Protein AF-A0A945CM68-F1 (afdb_monomer_lite)

Sequence (82 aa):
RAGGFLAHDLSLDRF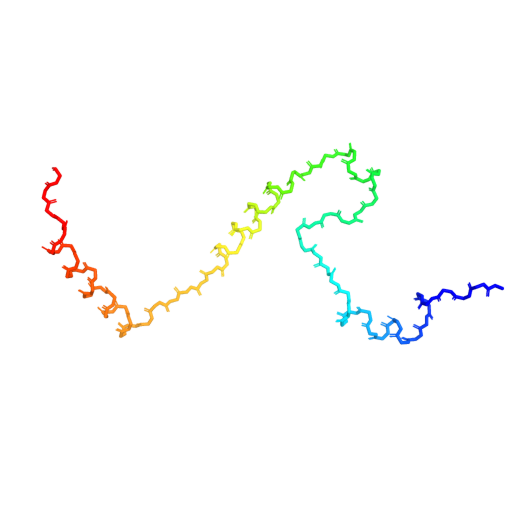REFAWESRLFDLRPRAAWDGTPQSLLAKADRIAEEKIDAYEYELTGDRRRALDEIVARAEREFGGPT

Secondary structure (DSSP, 8-state):
----GGGSHHHHHHHHHH----SSS--S-GGGTTT----HHHHHHHHHHHHHHT------HHHHHHHHHHHHHHHHHH----

Foldseek 3Di:
DPDDCCPPPCCVVCVVVPDDDDQQDDPDDPVVCVPPNPPSVNSVVVVVVVCVVPDDDDQPDVSVVVVVVVVVVCCVVPVPDD

pLDDT: mean 82.48, std 10.16, range [48.81, 94.44]

Structure (mmCIF, N/CA/C/O backbone):
data_AF-A0A945CM68-F1
#
_entry.id   AF-A0A945CM68-F1
#
loop_
_atom_site.group_PDB
_atom_site.id
_atom_site.type_symbol
_atom_site.label_atom_id
_atom_site.label_alt_id
_atom_site.label_comp_id
_atom_site.label_asym_id
_atom_site.label_entity_id
_atom_site.label_seq_id
_atom_site.pdbx_PDB_ins_code
_atom_site.Cartn_x
_atom_site.Cartn_y
_atom_site.Cartn_z
_atom_site.occupancy
_atom_site.B_iso_or_equiv
_atom_site.auth_seq_id
_atom_site.auth_comp_id
_atom_site.auth_asym_id
_atom_site.auth_atom_id
_atom_site.pdbx_PDB_model_num
ATOM 1 N N . ARG A 1 1 ? 16.583 -18.793 -36.956 1.00 48.81 1 ARG A N 1
ATOM 2 C CA . ARG A 1 1 ? 16.261 -17.621 -36.107 1.00 48.81 1 ARG A CA 1
ATOM 3 C C . ARG A 1 1 ? 15.337 -18.115 -35.010 1.00 48.81 1 ARG A C 1
ATOM 5 O O . ARG A 1 1 ? 14.252 -18.565 -35.344 1.00 48.81 1 ARG A O 1
ATOM 12 N N . ALA A 1 2 ? 15.783 -18.128 -33.756 1.00 52.81 2 ALA A N 1
ATOM 13 C CA . ALA A 1 2 ? 14.889 -18.418 -32.640 1.00 52.81 2 ALA A CA 1
ATOM 14 C C . ALA A 1 2 ? 13.915 -17.238 -32.517 1.00 52.81 2 ALA A C 1
ATOM 16 O O . ALA A 1 2 ? 14.343 -16.117 -32.247 1.00 52.81 2 ALA A O 1
ATOM 17 N N . GLY A 1 3 ? 12.641 -17.460 -32.839 1.00 68.25 3 GLY A N 1
ATOM 18 C CA . GLY A 1 3 ? 11.590 -16.475 -32.607 1.00 68.25 3 GLY A CA 1
ATOM 19 C C . GLY A 1 3 ? 11.320 -16.409 -31.110 1.00 68.25 3 GLY A C 1
ATOM 20 O O . GLY A 1 3 ? 11.009 -17.429 -30.502 1.00 68.25 3 GLY A O 1
ATOM 21 N N . GLY A 1 4 ? 11.508 -15.242 -30.502 1.00 78.25 4 GLY A N 1
ATOM 22 C CA . GLY A 1 4 ? 11.143 -15.033 -29.104 1.00 78.25 4 GLY A CA 1
ATOM 23 C C . GLY A 1 4 ? 9.627 -14.925 -28.956 1.00 78.25 4 GLY A C 1
ATOM 24 O O . GLY A 1 4 ? 8.958 -14.362 -29.820 1.00 78.25 4 GLY A O 1
ATOM 25 N N . PHE A 1 5 ? 9.088 -15.408 -27.838 1.00 86.56 5 PHE A N 1
ATOM 26 C CA . PHE A 1 5 ? 7.655 -15.315 -27.534 1.00 86.56 5 PHE A CA 1
ATOM 27 C C . PHE A 1 5 ? 7.175 -13.874 -27.305 1.00 86.56 5 PHE A C 1
ATOM 29 O O . PHE A 1 5 ? 5.985 -13.613 -27.359 1.00 86.56 5 PHE A O 1
ATOM 36 N N . LEU A 1 6 ? 8.088 -12.914 -27.122 1.00 84.50 6 LEU A N 1
ATOM 37 C CA . LEU A 1 6 ? 7.755 -11.507 -26.862 1.00 84.50 6 LEU A CA 1
ATOM 38 C C . LEU A 1 6 ? 6.911 -10.848 -27.964 1.00 84.50 6 LEU A C 1
ATOM 40 O O . LEU A 1 6 ? 6.158 -9.929 -27.673 1.00 84.50 6 LEU A O 1
ATOM 44 N N . ALA A 1 7 ? 7.052 -11.300 -29.212 1.00 85.88 7 ALA A N 1
ATOM 45 C CA . ALA A 1 7 ? 6.313 -10.769 -30.359 1.00 85.88 7 ALA A CA 1
ATOM 46 C C . ALA A 1 7 ? 5.135 -11.663 -30.782 1.00 85.88 7 ALA A C 1
ATOM 48 O O . ALA A 1 7 ? 4.540 -11.429 -31.827 1.00 85.88 7 ALA A O 1
ATOM 49 N N . HIS A 1 8 ? 4.839 -12.720 -30.023 1.00 90.00 8 HIS A N 1
ATOM 50 C CA . HIS A 1 8 ? 3.742 -13.626 -30.333 1.00 90.00 8 HIS A CA 1
ATOM 51 C C . HIS A 1 8 ? 2.410 -13.005 -29.896 1.00 90.00 8 HIS A C 1
ATOM 53 O O . HIS A 1 8 ? 2.321 -12.492 -28.781 1.00 90.00 8 HIS A O 1
ATOM 59 N N . ASP A 1 9 ? 1.366 -13.114 -30.721 1.00 88.44 9 ASP A N 1
ATOM 60 C CA . ASP A 1 9 ? 0.054 -12.483 -30.485 1.00 88.44 9 ASP A CA 1
ATOM 61 C C . ASP A 1 9 ? -0.500 -12.800 -29.092 1.00 88.44 9 ASP A C 1
ATOM 63 O O . ASP A 1 9 ? -0.817 -11.902 -28.321 1.00 88.44 9 ASP A O 1
ATOM 67 N N . LEU A 1 10 ? -0.476 -14.080 -28.702 1.00 88.69 10 LEU A N 1
ATOM 68 C CA . LEU A 1 10 ? -0.900 -14.511 -27.364 1.00 88.69 10 LEU A CA 1
ATOM 69 C C . LEU A 1 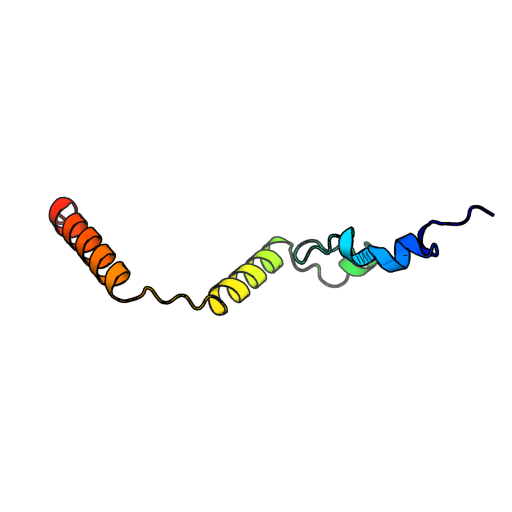10 ? -0.152 -13.794 -26.226 1.00 88.69 10 LEU A C 1
ATOM 71 O O . LEU A 1 10 ? -0.739 -13.499 -25.187 1.00 88.69 10 LEU A O 1
ATOM 75 N N . SER A 1 11 ? 1.145 -13.530 -26.399 1.00 88.00 11 SER A N 1
ATOM 76 C CA . SER A 1 11 ? 1.945 -12.838 -25.391 1.00 88.00 11 SER A CA 1
ATOM 77 C C . SER A 1 11 ? 1.586 -11.361 -25.306 1.00 88.00 11 SER A C 1
ATOM 79 O O . SER A 1 11 ? 1.589 -10.834 -24.202 1.00 88.00 11 SER A O 1
ATOM 81 N N . LEU A 1 12 ? 1.228 -10.715 -26.418 1.00 86.88 12 LEU A N 1
ATOM 82 C CA . LEU A 1 12 ? 0.769 -9.324 -26.430 1.00 86.88 12 LEU A CA 1
ATOM 83 C C . LEU A 1 12 ? -0.649 -9.196 -25.855 1.00 86.88 12 LEU A C 1
ATOM 85 O O . LEU A 1 12 ? -0.884 -8.345 -24.997 1.00 86.88 12 LEU A O 1
ATOM 89 N N . ASP A 1 13 ? -1.556 -10.088 -26.257 1.00 91.81 13 ASP A N 1
ATOM 90 C CA . ASP A 1 13 ? -2.964 -10.089 -25.844 1.00 91.81 13 ASP A CA 1
ATOM 91 C C . ASP A 1 13 ? -3.137 -10.356 -24.347 1.00 91.81 13 ASP A C 1
ATOM 93 O O . ASP A 1 13 ? -4.016 -9.789 -23.699 1.00 91.81 13 ASP A O 1
ATOM 97 N N . ARG A 1 14 ? -2.300 -11.234 -23.781 1.00 89.44 14 ARG A N 1
ATOM 98 C CA . ARG A 1 14 ? -2.437 -11.714 -22.397 1.00 89.44 14 ARG A CA 1
ATOM 99 C C . ARG A 1 14 ? -1.379 -11.178 -21.447 1.00 89.44 14 ARG A C 1
ATOM 101 O O . ARG A 1 14 ? -1.402 -11.537 -20.272 1.00 89.44 14 ARG A O 1
ATOM 108 N N . PHE A 1 15 ? -0.473 -10.313 -21.909 1.00 87.06 15 PHE A N 1
ATOM 109 C CA . PHE A 1 15 ? 0.649 -9.823 -21.101 1.00 87.06 15 PHE A CA 1
ATOM 110 C C . PHE A 1 15 ? 0.199 -9.345 -19.718 1.00 87.06 15 PHE A C 1
ATOM 112 O O . PHE A 1 15 ? 0.717 -9.804 -18.708 1.00 87.06 15 PHE A O 1
ATOM 119 N N . ARG A 1 16 ? -0.819 -8.479 -19.664 1.00 86.12 16 ARG A N 1
ATOM 120 C CA . ARG A 1 16 ? -1.305 -7.876 -18.413 1.00 86.12 16 ARG A CA 1
ATOM 121 C C . ARG A 1 16 ? -1.991 -8.858 -17.463 1.00 86.12 16 ARG A C 1
ATOM 123 O O . ARG A 1 16 ? -2.095 -8.557 -16.283 1.00 86.12 16 ARG A O 1
ATOM 130 N N . GLU A 1 17 ? -2.463 -10.002 -17.957 1.00 87.50 17 GLU A N 1
ATOM 131 C CA . GLU A 1 17 ? -3.094 -11.030 -17.118 1.00 87.50 17 GLU A CA 1
ATOM 132 C C . GLU A 1 17 ? -2.051 -11.841 -16.338 1.00 87.50 17 GLU A C 1
ATOM 134 O O . GLU A 1 17 ? -2.326 -12.306 -15.234 1.00 87.50 17 GLU A O 1
ATOM 139 N N . PHE A 1 18 ? -0.847 -11.991 -16.898 1.00 82.00 18 PHE A N 1
ATOM 140 C CA . PHE A 1 18 ? 0.233 -12.789 -16.310 1.00 82.00 18 PHE A CA 1
ATOM 141 C C . PHE A 1 18 ? 1.396 -11.946 -15.778 1.00 82.00 18 PHE A C 1
ATOM 143 O O . PHE A 1 18 ? 2.216 -12.444 -15.005 1.00 82.00 18 PHE A O 1
ATOM 150 N N . ALA A 1 19 ? 1.490 -10.680 -16.180 1.00 82.44 19 ALA A N 1
ATOM 151 C CA . ALA A 1 19 ? 2.505 -9.765 -15.694 1.00 82.44 19 ALA A CA 1
ATOM 152 C C . ALA A 1 19 ? 2.177 -9.327 -14.266 1.00 82.44 19 ALA A C 1
ATOM 154 O O . ALA A 1 19 ? 1.148 -8.711 -13.994 1.00 82.44 19 ALA A O 1
ATOM 155 N N . TRP A 1 20 ? 3.101 -9.603 -13.350 1.00 82.00 20 TRP A N 1
ATOM 156 C CA . TRP A 1 20 ? 3.086 -8.994 -12.031 1.00 82.00 20 TRP A CA 1
ATOM 157 C C . TRP A 1 20 ? 3.977 -7.754 -12.030 1.00 82.00 20 TRP A C 1
ATOM 159 O O . TRP A 1 20 ? 5.204 -7.845 -12.054 1.00 82.00 20 TRP A O 1
ATOM 169 N N . GLU A 1 21 ? 3.351 -6.582 -11.980 1.00 81.00 21 GLU A N 1
ATOM 170 C CA . GLU A 1 21 ? 4.055 -5.313 -11.818 1.00 81.00 21 GLU A CA 1
ATOM 171 C C . GLU A 1 21 ? 4.136 -4.962 -10.332 1.00 81.00 21 GLU A C 1
ATOM 173 O O . GLU A 1 21 ? 3.175 -4.497 -9.710 1.00 81.00 21 GLU A O 1
ATOM 178 N N . SER A 1 22 ? 5.301 -5.206 -9.730 1.00 84.06 22 SER A N 1
ATOM 179 C CA . SER A 1 22 ? 5.512 -4.831 -8.337 1.00 84.06 22 SER A CA 1
ATOM 180 C C . SER A 1 22 ? 5.580 -3.314 -8.194 1.00 84.06 22 SER A C 1
ATOM 182 O O . SER A 1 22 ? 6.476 -2.659 -8.721 1.00 84.06 22 SER A O 1
ATOM 184 N N . ARG A 1 23 ? 4.686 -2.749 -7.378 1.00 82.94 23 ARG A N 1
ATOM 185 C CA . ARG A 1 23 ? 4.806 -1.348 -6.945 1.00 82.94 23 ARG A CA 1
ATOM 186 C C . ARG A 1 23 ? 5.988 -1.133 -6.003 1.00 82.94 23 ARG A C 1
ATOM 188 O O . ARG A 1 23 ? 6.424 0.001 -5.844 1.00 82.94 23 ARG A O 1
ATOM 195 N N . LEU A 1 24 ? 6.516 -2.199 -5.398 1.00 84.56 24 LEU A N 1
ATOM 196 C CA . LEU A 1 24 ? 7.547 -2.138 -4.367 1.00 84.56 24 LEU A CA 1
ATOM 197 C C . LEU A 1 24 ? 8.947 -2.404 -4.931 1.00 84.56 24 LEU A C 1
ATOM 199 O O . LEU A 1 24 ? 9.833 -1.568 -4.766 1.00 84.56 24 LEU A O 1
ATOM 203 N N . PHE A 1 25 ? 9.147 -3.504 -5.655 1.00 84.50 25 PHE A N 1
ATOM 204 C CA . PHE A 1 25 ? 10.462 -3.859 -6.191 1.00 84.50 25 PHE A CA 1
ATOM 205 C C . PHE A 1 25 ? 10.836 -2.998 -7.400 1.00 84.50 25 PHE A C 1
ATOM 207 O O . PHE A 1 25 ? 10.000 -2.690 -8.246 1.00 84.50 25 PHE A O 1
ATOM 214 N N . ASP A 1 26 ? 12.104 -2.598 -7.471 1.00 79.75 26 ASP A N 1
ATOM 215 C CA . ASP A 1 26 ? 12.666 -1.972 -8.662 1.00 79.75 26 ASP A CA 1
ATOM 216 C C . ASP A 1 26 ? 13.224 -3.063 -9.581 1.00 79.75 26 ASP A C 1
ATOM 218 O O . ASP A 1 26 ? 14.214 -3.711 -9.255 1.00 79.75 26 ASP A O 1
ATOM 222 N N . LEU A 1 27 ? 12.561 -3.297 -10.713 1.00 82.38 27 LEU A N 1
ATOM 223 C CA . LEU A 1 27 ? 12.975 -4.300 -11.700 1.00 82.38 27 LEU A CA 1
ATOM 224 C C . LEU A 1 27 ? 13.896 -3.713 -12.784 1.00 82.38 27 LEU A C 1
ATOM 226 O O . LEU A 1 27 ? 14.190 -4.384 -13.775 1.00 82.38 27 LEU A O 1
ATOM 230 N N . ARG A 1 28 ? 14.337 -2.454 -12.640 1.00 81.25 28 ARG A N 1
ATOM 231 C CA . ARG A 1 28 ? 15.207 -1.798 -13.621 1.00 81.25 28 ARG A CA 1
ATOM 232 C C . ARG A 1 28 ? 16.631 -2.371 -13.580 1.00 81.25 28 ARG A C 1
ATOM 234 O O . ARG A 1 28 ? 17.082 -2.825 -12.527 1.00 81.25 28 ARG A O 1
ATOM 241 N N . PRO A 1 29 ? 17.372 -2.309 -14.703 1.00 80.81 29 PRO A N 1
ATOM 242 C CA . PRO A 1 29 ? 18.771 -2.723 -14.757 1.00 80.81 29 PRO A CA 1
ATOM 243 C C . PRO A 1 29 ? 19.647 -1.969 -13.750 1.00 80.81 29 PRO A C 1
ATOM 245 O O . PRO A 1 29 ? 19.379 -0.813 -13.433 1.00 80.81 29 PRO A O 1
ATOM 248 N N . ARG A 1 30 ? 20.759 -2.587 -13.332 1.00 75.81 30 ARG A N 1
ATOM 249 C CA . ARG A 1 30 ? 21.701 -2.042 -12.337 1.00 75.81 30 ARG A CA 1
ATOM 250 C C . ARG A 1 30 ? 22.142 -0.598 -12.603 1.00 75.81 30 ARG A C 1
ATOM 252 O O . ARG A 1 30 ? 22.202 0.181 -11.667 1.00 75.81 30 ARG A O 1
ATOM 259 N N . ALA A 1 31 ? 22.382 -0.218 -13.859 1.00 75.62 31 ALA A N 1
ATOM 260 C CA . ALA A 1 31 ? 22.773 1.155 -14.206 1.00 75.62 31 ALA A CA 1
ATOM 261 C C . ALA A 1 31 ? 21.734 2.215 -13.774 1.00 75.62 31 ALA A C 1
ATOM 263 O O . ALA A 1 31 ? 22.083 3.367 -13.543 1.00 75.62 31 ALA A O 1
ATOM 264 N N . ALA A 1 32 ? 20.457 1.838 -13.637 1.00 72.19 32 ALA A N 1
ATOM 265 C CA . ALA A 1 32 ? 19.401 2.717 -13.136 1.00 72.19 32 ALA A CA 1
ATOM 266 C C . ALA A 1 32 ? 19.402 2.859 -11.600 1.00 72.19 32 ALA A C 1
ATOM 268 O O . ALA A 1 32 ? 18.711 3.730 -11.074 1.00 72.19 32 ALA A O 1
ATOM 269 N N . TRP A 1 33 ? 20.149 2.015 -10.882 1.00 69.00 33 TRP A N 1
ATOM 270 C CA . TRP A 1 33 ? 20.244 2.034 -9.419 1.00 69.00 33 TRP A CA 1
ATOM 271 C C . TRP A 1 33 ? 21.351 2.968 -8.924 1.00 69.00 33 TRP A C 1
ATOM 273 O O . TRP A 1 33 ? 21.277 3.455 -7.799 1.00 69.00 33 TRP A O 1
ATOM 283 N N . ASP A 1 34 ? 22.339 3.266 -9.768 1.00 70.19 34 ASP A N 1
ATOM 284 C CA . ASP A 1 34 ? 23.534 4.036 -9.403 1.00 70.19 34 ASP A CA 1
ATOM 285 C C . ASP A 1 34 ? 23.252 5.546 -9.193 1.00 70.19 34 ASP A C 1
ATOM 287 O O . ASP A 1 34 ? 24.116 6.276 -8.715 1.00 70.19 34 ASP A O 1
ATOM 291 N N . GLY A 1 35 ? 22.045 6.033 -9.527 1.00 62.50 35 GLY A N 1
ATOM 292 C CA . GLY A 1 35 ? 21.699 7.465 -9.504 1.00 62.50 35 GLY A CA 1
ATOM 293 C C . GLY A 1 35 ? 21.176 8.015 -8.170 1.00 62.50 35 GLY A C 1
ATOM 294 O O . GLY A 1 35 ? 21.402 9.182 -7.866 1.00 62.50 35 GLY A O 1
ATOM 295 N N . THR A 1 36 ? 20.460 7.209 -7.387 1.00 63.41 36 THR A N 1
ATOM 296 C CA . THR A 1 36 ? 20.041 7.419 -5.981 1.00 63.41 36 THR A CA 1
ATOM 297 C C . THR A 1 36 ? 19.056 6.289 -5.682 1.00 63.41 36 THR A C 1
ATOM 299 O O . THR A 1 36 ? 17.869 6.404 -5.999 1.00 63.41 36 THR A O 1
ATOM 302 N N . PRO A 1 37 ? 19.512 5.144 -5.157 1.00 61.78 37 PRO A N 1
ATOM 303 C CA . PRO A 1 37 ? 18.601 4.058 -4.852 1.00 61.78 37 PRO A CA 1
ATOM 304 C C . PRO A 1 37 ? 17.740 4.500 -3.668 1.00 61.78 37 PRO A C 1
ATOM 306 O O . PRO A 1 37 ? 18.218 4.585 -2.537 1.00 61.78 37 PRO A O 1
ATOM 309 N N . GLN A 1 38 ? 16.464 4.810 -3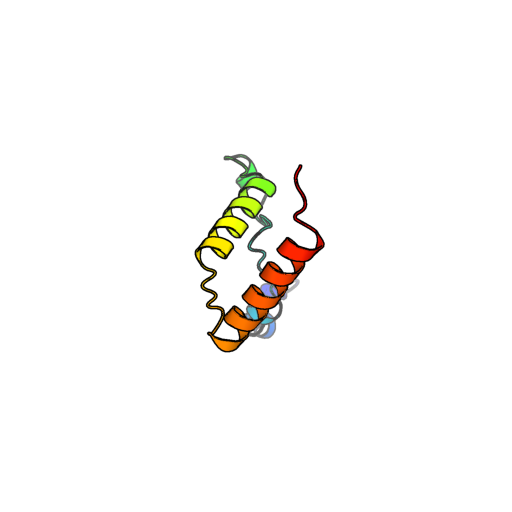.915 1.00 67.94 38 GLN A N 1
ATOM 310 C CA . GLN A 1 38 ? 15.500 4.889 -2.824 1.00 67.94 38 GLN A CA 1
ATOM 311 C C . GLN A 1 38 ? 15.516 3.517 -2.146 1.00 67.94 38 GLN A C 1
ATOM 313 O O . GLN A 1 38 ? 15.316 2.497 -2.812 1.00 67.94 38 GLN A O 1
ATOM 318 N N . SER A 1 39 ? 15.823 3.474 -0.848 1.00 81.25 39 SER A N 1
ATOM 319 C CA . SER A 1 39 ? 15.855 2.203 -0.132 1.00 81.25 39 SER A CA 1
ATOM 320 C C . SER A 1 39 ? 14.480 1.536 -0.231 1.00 81.25 39 SER A C 1
ATOM 322 O O . SER A 1 39 ? 13.444 2.207 -0.216 1.00 81.25 39 SER A O 1
ATOM 324 N N . LEU A 1 40 ? 14.461 0.206 -0.354 1.00 83.25 40 LEU A N 1
ATOM 325 C CA . LEU A 1 40 ? 13.215 -0.564 -0.440 1.00 83.25 40 LEU A CA 1
ATOM 326 C C . LEU A 1 40 ? 12.271 -0.230 0.725 1.00 83.25 40 LEU A C 1
ATOM 328 O O . LEU A 1 40 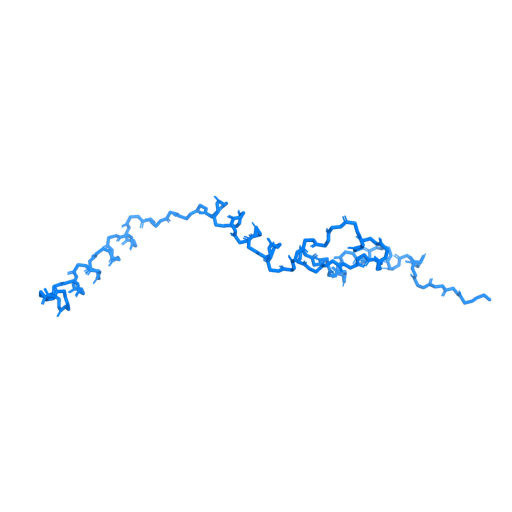? 11.066 -0.123 0.526 1.00 83.25 40 LEU A O 1
ATOM 332 N N . LEU A 1 41 ? 12.849 -0.021 1.911 1.00 86.19 41 LEU A N 1
ATOM 333 C CA . LEU A 1 41 ? 12.137 0.382 3.120 1.00 86.19 41 LEU A CA 1
ATOM 334 C C . LEU A 1 41 ? 11.523 1.776 2.977 1.00 86.19 41 LEU A C 1
ATOM 336 O O . LEU A 1 41 ? 10.316 1.898 3.110 1.00 86.19 41 LEU A O 1
ATOM 340 N N . ALA A 1 42 ? 12.290 2.789 2.563 1.00 86.50 42 ALA A N 1
ATOM 341 C CA . ALA A 1 42 ? 11.749 4.136 2.362 1.00 86.50 42 ALA A CA 1
ATOM 342 C C . ALA A 1 42 ? 10.629 4.173 1.306 1.00 86.50 42 ALA A C 1
ATOM 344 O O . ALA A 1 42 ? 9.721 4.998 1.365 1.00 86.50 42 ALA A O 1
ATOM 345 N N . LYS A 1 43 ? 10.685 3.283 0.309 1.00 86.75 43 LYS A N 1
ATOM 346 C CA . LYS A 1 43 ? 9.612 3.130 -0.678 1.00 86.75 43 LYS A CA 1
ATOM 347 C C . LYS A 1 43 ? 8.384 2.427 -0.091 1.00 86.75 43 LYS A C 1
ATOM 349 O O . LYS A 1 43 ? 7.266 2.806 -0.434 1.00 86.75 43 LYS A O 1
ATOM 354 N N . ALA A 1 44 ? 8.582 1.419 0.757 1.00 89.62 44 ALA A N 1
ATOM 355 C CA . ALA A 1 44 ? 7.501 0.750 1.474 1.00 89.62 44 ALA A CA 1
ATOM 356 C C . ALA A 1 44 ? 6.780 1.717 2.419 1.00 89.62 44 ALA A C 1
ATOM 358 O O . ALA A 1 44 ? 5.553 1.755 2.396 1.00 89.62 44 ALA A O 1
ATOM 359 N N . ASP A 1 45 ? 7.538 2.526 3.161 1.00 92.38 45 ASP A N 1
ATOM 360 C CA . ASP A 1 45 ? 7.013 3.520 4.099 1.00 92.38 45 ASP A CA 1
ATOM 361 C C . ASP A 1 45 ? 6.121 4.528 3.372 1.00 92.38 45 ASP A C 1
ATOM 363 O O . ASP A 1 45 ? 4.952 4.668 3.716 1.00 92.38 45 ASP A O 1
ATOM 367 N N . ARG A 1 46 ? 6.602 5.111 2.265 1.00 90.88 46 ARG A N 1
ATOM 368 C CA . ARG A 1 46 ? 5.788 6.027 1.451 1.00 90.88 46 ARG A CA 1
ATOM 369 C C . ARG A 1 46 ? 4.501 5.374 0.931 1.00 90.88 46 ARG A C 1
ATOM 371 O O . ARG A 1 46 ? 3.440 5.982 0.971 1.00 90.88 46 ARG A O 1
ATOM 378 N N . ILE A 1 47 ? 4.569 4.132 0.440 1.00 91.44 47 ILE A N 1
ATOM 379 C CA . ILE A 1 47 ? 3.371 3.407 -0.031 1.00 91.44 47 ILE A CA 1
ATOM 380 C C . ILE A 1 47 ? 2.392 3.152 1.125 1.00 91.44 47 ILE A C 1
ATOM 382 O O . ILE A 1 47 ? 1.182 3.123 0.904 1.00 91.44 47 ILE A O 1
ATOM 386 N N . ALA A 1 48 ? 2.894 2.908 2.336 1.00 92.44 48 ALA A N 1
ATOM 387 C CA . ALA A 1 48 ? 2.057 2.738 3.514 1.00 92.44 48 ALA A CA 1
ATOM 388 C C . ALA A 1 48 ? 1.372 4.056 3.896 1.00 92.44 48 ALA A C 1
ATOM 390 O O . ALA A 1 48 ? 0.159 4.045 4.079 1.00 92.44 48 ALA A O 1
ATOM 391 N N . GLU A 1 49 ? 2.110 5.167 3.931 1.00 94.44 49 GLU A N 1
ATOM 392 C CA . GLU A 1 49 ? 1.572 6.517 4.160 1.00 94.44 49 GLU A CA 1
ATOM 393 C C . GLU A 1 49 ? 0.470 6.850 3.147 1.00 94.44 49 GLU A C 1
ATOM 395 O O . GLU A 1 49 ? -0.662 7.110 3.541 1.00 94.44 49 GLU A O 1
ATOM 400 N N . GLU A 1 50 ? 0.739 6.692 1.847 1.00 93.06 50 GLU A N 1
ATOM 401 C CA . GLU A 1 50 ? -0.248 6.925 0.780 1.00 93.06 50 GLU A CA 1
ATOM 402 C C . GLU A 1 50 ? -1.524 6.085 0.965 1.00 93.06 50 GLU A C 1
ATOM 404 O O . GLU A 1 50 ? -2.634 6.543 0.690 1.00 93.06 50 GLU A O 1
ATOM 409 N N . LYS A 1 51 ? -1.384 4.832 1.418 1.00 91.31 51 LYS A N 1
ATOM 410 C CA . LYS A 1 51 ? -2.528 3.947 1.670 1.00 91.31 51 LYS A CA 1
ATOM 411 C C . LYS A 1 51 ? -3.315 4.344 2.908 1.00 91.31 51 LYS A C 1
ATOM 413 O O . LYS A 1 51 ? -4.529 4.183 2.888 1.00 91.31 51 LYS A O 1
ATOM 418 N N . ILE A 1 52 ? -2.638 4.782 3.965 1.00 92.06 52 ILE A N 1
ATOM 419 C CA . ILE A 1 52 ? -3.268 5.249 5.203 1.00 92.06 52 ILE A CA 1
ATOM 420 C C . ILE A 1 52 ? -4.042 6.534 4.917 1.00 92.06 52 ILE A C 1
ATOM 422 O O . ILE A 1 52 ? -5.212 6.619 5.273 1.00 92.06 52 ILE A O 1
ATOM 426 N N . ASP A 1 53 ? -3.429 7.476 4.203 1.00 90.81 53 ASP A N 1
ATOM 427 C CA . ASP A 1 53 ? -4.049 8.754 3.850 1.00 90.81 53 ASP A CA 1
ATOM 428 C C . ASP A 1 53 ? -5.270 8.569 2.942 1.00 90.81 53 ASP A C 1
ATOM 430 O O . ASP A 1 53 ? -6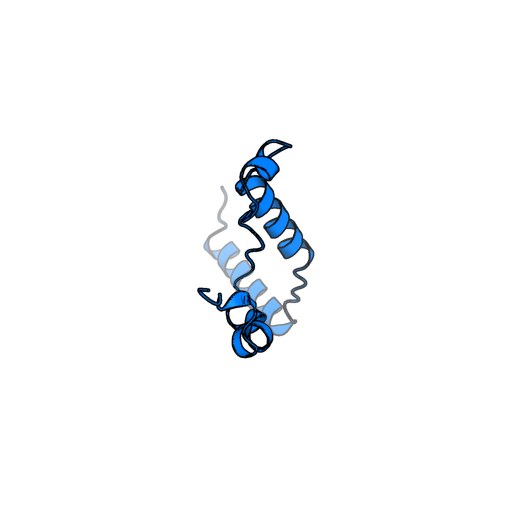.273 9.262 3.090 1.00 90.81 53 ASP A O 1
ATOM 434 N N . ALA A 1 54 ? -5.218 7.602 2.022 1.00 91.06 54 ALA A N 1
ATOM 435 C CA . ALA A 1 54 ? -6.347 7.261 1.159 1.00 91.06 54 ALA A CA 1
ATOM 436 C C . ALA A 1 54 ? -7.414 6.389 1.849 1.00 91.06 54 ALA A C 1
ATOM 438 O O . ALA A 1 54 ? -8.451 6.099 1.244 1.00 91.06 54 ALA A O 1
ATOM 439 N N . TYR A 1 55 ? -7.165 5.903 3.069 1.00 88.38 55 TYR A N 1
ATOM 440 C CA . TYR A 1 55 ? -8.080 4.997 3.753 1.00 88.38 55 TYR A CA 1
ATOM 441 C C . TYR A 1 55 ? -9.206 5.770 4.441 1.00 88.38 55 TYR A C 1
ATOM 443 O O . TYR A 1 55 ? -9.148 6.102 5.624 1.00 88.38 55 TYR A O 1
ATOM 451 N N . GLU A 1 56 ? -10.281 6.006 3.696 1.00 80.44 56 GLU A N 1
ATOM 452 C CA . GLU A 1 56 ? -11.527 6.529 4.245 1.00 80.44 56 GLU A CA 1
ATOM 453 C C . GLU A 1 56 ? -12.402 5.374 4.743 1.00 80.44 56 GLU A C 1
ATOM 455 O O . GLU A 1 56 ? -13.022 4.644 3.965 1.00 80.44 56 GLU A O 1
ATOM 460 N N . TYR A 1 57 ? -12.448 5.191 6.063 1.00 81.12 57 TYR A N 1
ATOM 461 C CA . TYR A 1 57 ? -13.321 4.211 6.699 1.00 81.12 57 TYR A CA 1
ATOM 462 C C . TYR A 1 57 ? -14.236 4.865 7.722 1.00 81.12 57 TYR A C 1
ATOM 464 O O . TYR A 1 57 ? -13.786 5.397 8.736 1.00 81.12 57 TYR A O 1
ATOM 472 N N . GLU A 1 58 ? -15.540 4.757 7.479 1.00 76.88 58 GLU A N 1
ATOM 473 C CA . GLU A 1 58 ? -16.564 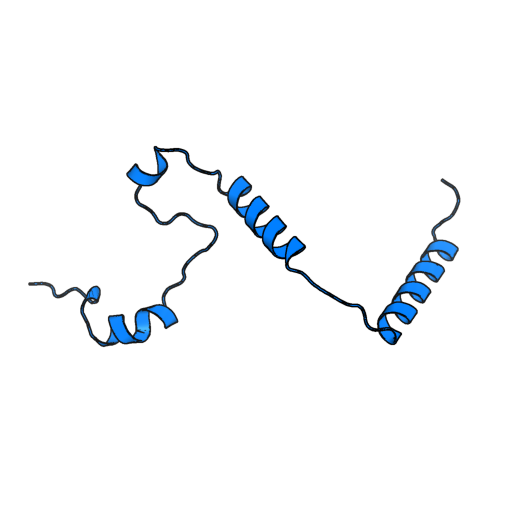5.198 8.413 1.00 76.88 58 GLU A CA 1
ATOM 474 C C . GLU A 1 58 ? -17.171 3.997 9.146 1.00 76.88 58 GLU A C 1
ATOM 476 O O . GLU A 1 58 ? -17.735 3.071 8.554 1.00 76.88 58 GLU A O 1
ATOM 481 N N . LEU A 1 59 ? -17.075 4.021 10.474 1.00 77.88 59 LEU A N 1
ATOM 482 C CA . LEU A 1 59 ? -17.744 3.052 11.332 1.00 77.88 59 LEU A CA 1
ATOM 483 C C . LEU A 1 59 ? -19.195 3.509 11.519 1.00 77.88 59 LEU A C 1
ATOM 485 O O . LEU A 1 59 ? -19.490 4.380 12.332 1.00 77.88 59 LEU A O 1
ATOM 489 N N . THR A 1 60 ? -20.106 2.930 10.740 1.00 78.81 60 THR A N 1
ATOM 490 C CA . THR A 1 60 ? -21.539 3.267 10.770 1.00 78.81 60 THR A CA 1
ATOM 491 C C . THR A 1 60 ? -22.146 3.096 12.171 1.00 78.81 60 THR A C 1
ATOM 493 O O . THR A 1 60 ? -21.800 2.148 12.884 1.00 78.81 60 THR A O 1
ATOM 496 N N . GLY A 1 61 ? -23.101 3.965 12.527 1.00 75.12 61 GLY A N 1
ATOM 497 C CA . GLY A 1 61 ? -23.587 4.219 13.894 1.00 75.12 61 GLY A CA 1
ATOM 498 C C . GLY A 1 61 ? -23.833 3.009 14.807 1.00 75.12 61 GLY A C 1
ATOM 499 O O . GLY A 1 61 ? -23.404 3.033 15.957 1.00 75.12 61 GLY A O 1
ATOM 500 N N . ASP A 1 62 ? -24.461 1.929 14.336 1.00 83.31 62 ASP A N 1
ATOM 501 C CA . ASP A 1 62 ? -24.729 0.750 15.183 1.00 83.31 62 ASP A CA 1
ATOM 502 C C . ASP A 1 62 ? -23.451 0.015 15.594 1.00 83.31 62 ASP A C 1
ATOM 504 O O . ASP A 1 62 ? -23.288 -0.375 16.750 1.00 83.31 62 ASP A O 1
ATOM 508 N N . ARG A 1 63 ? -22.501 -0.116 14.664 1.00 85.94 63 ARG A N 1
ATOM 509 C CA . ARG A 1 63 ? -21.200 -0.742 14.931 1.00 85.94 63 ARG A CA 1
ATOM 510 C C . ARG A 1 63 ? -20.324 0.153 15.793 1.00 85.94 63 ARG A C 1
ATOM 512 O O . ARG A 1 63 ? -19.585 -0.355 16.630 1.00 85.94 63 ARG A O 1
ATOM 519 N N . ARG A 1 64 ? -20.426 1.474 15.607 1.00 88.12 64 ARG A N 1
ATOM 520 C CA . ARG A 1 64 ? -19.690 2.440 16.422 1.00 88.12 64 ARG A CA 1
ATOM 521 C C . ARG A 1 64 ? -20.134 2.382 17.876 1.00 88.12 64 ARG A C 1
ATOM 523 O O . ARG A 1 64 ? -19.292 2.206 18.744 1.00 88.12 64 ARG A O 1
ATOM 530 N N . ARG A 1 65 ? -21.447 2.416 18.116 1.00 87.44 65 ARG A N 1
ATOM 531 C CA . ARG A 1 65 ? -22.019 2.308 19.464 1.00 87.44 65 ARG A CA 1
ATOM 532 C C . ARG A 1 65 ? -21.628 1.005 20.155 1.00 87.44 65 ARG A C 1
ATOM 534 O O . ARG A 1 65 ? -21.172 1.042 21.290 1.00 87.44 65 ARG A O 1
ATOM 541 N N . ALA A 1 66 ? -21.723 -0.125 19.453 1.00 90.75 66 ALA A N 1
ATOM 542 C CA . ALA A 1 66 ? -21.308 -1.415 20.002 1.00 90.75 66 ALA A CA 1
ATOM 543 C C . ALA A 1 66 ? -19.813 -1.441 20.371 1.00 90.75 66 ALA A C 1
ATOM 545 O O . ALA A 1 66 ? -19.435 -2.005 21.397 1.00 90.75 66 ALA A O 1
ATOM 546 N N . LEU A 1 67 ? -18.956 -0.818 19.555 1.00 90.44 67 LEU A N 1
ATOM 547 C CA . LEU A 1 67 ? -17.530 -0.712 19.851 1.00 90.44 67 LEU A CA 1
ATOM 548 C C . LEU A 1 67 ? -17.273 0.179 21.074 1.00 90.44 67 LEU A C 1
ATOM 550 O O . LEU A 1 67 ? -16.519 -0.218 21.960 1.00 90.44 67 LEU A O 1
ATOM 554 N N . ASP A 1 68 ? -17.928 1.338 21.148 1.00 91.06 68 ASP A N 1
ATOM 555 C CA . ASP A 1 68 ? -17.796 2.271 22.270 1.00 91.06 68 ASP A CA 1
ATOM 556 C C . ASP A 1 68 ? -18.253 1.616 23.594 1.00 91.06 68 ASP A C 1
ATOM 558 O O . ASP A 1 68 ? -17.601 1.775 24.625 1.00 91.06 68 ASP A O 1
ATOM 562 N N . GLU A 1 69 ? -19.315 0.801 23.574 1.00 93.88 69 GLU A N 1
ATOM 563 C CA . GLU A 1 69 ? -19.772 0.030 24.741 1.00 93.88 69 GLU A CA 1
ATOM 564 C C . GLU A 1 69 ? -18.740 -1.006 25.214 1.00 93.88 69 GLU A C 1
ATOM 566 O O . GLU A 1 69 ? -18.517 -1.155 26.422 1.00 93.88 69 GLU A O 1
ATOM 571 N N . ILE A 1 70 ? -18.094 -1.712 24.278 1.00 92.69 70 ILE A N 1
ATOM 572 C CA . ILE A 1 70 ? -17.038 -2.689 24.581 1.00 92.69 70 ILE A CA 1
ATOM 573 C C . ILE A 1 70 ? -15.833 -1.990 25.213 1.00 92.69 70 ILE A C 1
ATOM 575 O O . ILE A 1 70 ? -15.331 -2.462 26.236 1.00 92.69 70 ILE A O 1
ATOM 579 N N . VAL A 1 71 ? -15.393 -0.869 24.635 1.00 90.50 71 VAL A N 1
ATOM 580 C CA . VAL A 1 71 ? -14.263 -0.082 25.151 1.00 90.50 71 VAL A CA 1
ATOM 581 C C . VAL A 1 71 ? -14.586 0.455 26.543 1.00 90.50 71 VAL A C 1
ATOM 583 O O . VAL A 1 71 ? -13.824 0.215 27.475 1.00 90.50 71 VAL A O 1
ATOM 586 N N . ALA A 1 72 ? -15.760 1.062 26.730 1.00 91.19 72 ALA A N 1
ATOM 587 C CA . ALA A 1 72 ? -16.179 1.591 28.025 1.00 91.19 72 ALA A CA 1
ATOM 588 C C . ALA A 1 72 ? -16.289 0.496 29.099 1.00 91.19 72 ALA A C 1
ATOM 590 O O . ALA A 1 72 ? -16.036 0.744 30.278 1.00 91.19 72 ALA A O 1
ATOM 591 N N . ARG A 1 73 ? -16.678 -0.730 28.724 1.00 91.69 73 ARG A N 1
ATOM 592 C CA . ARG A 1 73 ? -16.647 -1.875 29.644 1.00 91.69 73 ARG A CA 1
ATOM 593 C C . ARG A 1 73 ? -15.214 -2.249 30.015 1.00 91.69 73 ARG A C 1
ATOM 595 O O . ARG A 1 73 ? -14.941 -2.413 31.200 1.00 91.69 73 ARG A O 1
ATOM 602 N N . ALA A 1 74 ? -14.317 -2.343 29.037 1.00 90.38 74 ALA A N 1
ATOM 603 C CA . ALA A 1 74 ? -12.918 -2.681 29.276 1.00 90.38 74 ALA A CA 1
ATOM 604 C C . ALA A 1 74 ? -12.212 -1.643 30.166 1.00 90.38 74 ALA A C 1
ATOM 606 O O . ALA A 1 74 ? -11.486 -2.019 31.081 1.00 90.38 74 ALA A O 1
ATOM 607 N N . GLU A 1 75 ? -12.473 -0.349 29.972 1.00 89.62 75 GLU A N 1
ATOM 608 C CA . GLU A 1 75 ? -11.929 0.717 30.825 1.00 89.62 75 GLU A CA 1
ATOM 609 C C . GLU A 1 75 ? -12.406 0.600 32.276 1.00 89.62 75 GLU A C 1
ATOM 611 O O . GLU A 1 75 ? -11.622 0.788 33.201 1.00 89.62 75 GLU A O 1
ATOM 616 N N . ARG A 1 76 ? -13.671 0.226 32.506 1.00 89.75 76 ARG A N 1
ATOM 617 C CA . ARG A 1 76 ? -14.181 -0.006 33.868 1.00 89.75 76 ARG A CA 1
ATOM 618 C C . ARG A 1 76 ? -13.583 -1.248 34.525 1.00 89.75 76 ARG A C 1
ATOM 620 O O . ARG A 1 76 ? -13.382 -1.251 35.734 1.00 89.75 76 ARG A O 1
ATOM 627 N N . GLU A 1 77 ? -13.353 -2.303 33.749 1.00 89.00 77 GLU A N 1
ATOM 628 C CA . GLU A 1 77 ? -12.862 -3.591 34.255 1.00 89.00 77 GLU A CA 1
ATOM 629 C C . GLU A 1 77 ? -11.342 -3.607 34.467 1.00 89.00 77 GLU A C 1
ATOM 631 O O . GLU A 1 77 ? -10.863 -4.261 35.392 1.00 89.00 77 GLU A O 1
ATOM 636 N N . PHE A 1 78 ? -10.586 -2.879 33.640 1.00 87.81 78 PHE A N 1
ATOM 637 C CA . PHE A 1 78 ? -9.122 -2.966 33.591 1.00 87.81 78 PHE A CA 1
ATOM 638 C C . PHE A 1 78 ? -8.399 -1.617 33.719 1.00 87.81 78 PHE A C 1
ATOM 640 O O . PHE A 1 78 ? -7.187 -1.604 33.909 1.00 87.81 78 PHE A O 1
ATOM 647 N N . GLY A 1 79 ? -9.104 -0.484 33.651 1.00 70.88 79 GLY A N 1
ATOM 648 C CA . GLY A 1 79 ? -8.530 0.869 33.706 1.00 70.88 79 GLY A CA 1
ATOM 649 C C . GLY A 1 79 ? -8.244 1.395 35.116 1.00 70.88 79 GLY A C 1
ATOM 650 O O . GLY A 1 79 ? -8.339 2.598 35.348 1.00 70.88 79 GLY A O 1
ATOM 651 N N . GLY A 1 80 ? -7.937 0.513 36.073 1.00 69.25 80 GLY A N 1
ATOM 652 C CA . GLY A 1 80 ? -7.564 0.904 37.438 1.00 69.25 80 GLY A CA 1
ATOM 653 C C . GLY A 1 80 ? -6.333 1.827 37.477 1.00 69.25 80 GLY A C 1
ATOM 654 O O . GLY A 1 80 ? -5.556 1.849 36.521 1.00 69.25 80 GLY A O 1
ATOM 655 N N . PRO A 1 81 ? -6.148 2.601 38.565 1.00 56.84 81 PRO A N 1
ATOM 656 C CA . PRO A 1 81 ? -5.137 3.652 38.626 1.00 56.84 81 PRO A CA 1
ATOM 657 C C . PRO A 1 81 ? -3.730 3.061 38.489 1.00 56.84 81 PRO A C 1
ATOM 659 O O . PRO A 1 81 ? -3.321 2.236 39.307 1.00 56.84 81 PRO A O 1
ATOM 662 N N . THR A 1 82 ? -3.011 3.491 37.452 1.00 55.25 82 THR A N 1
ATOM 663 C CA . THR A 1 82 ? -1.540 3.470 37.420 1.00 55.25 82 THR A CA 1
ATOM 664 C C . THR A 1 82 ? -0.963 4.343 38.518 1.00 55.25 82 THR A C 1
ATOM 666 O O . THR A 1 82 ? -1.499 5.463 38.690 1.00 55.25 82 THR A O 1
#

Radius of gyration: 24.89 Å; chains: 1; bounding box: 48×27×75 Å